Protein AF-A0A1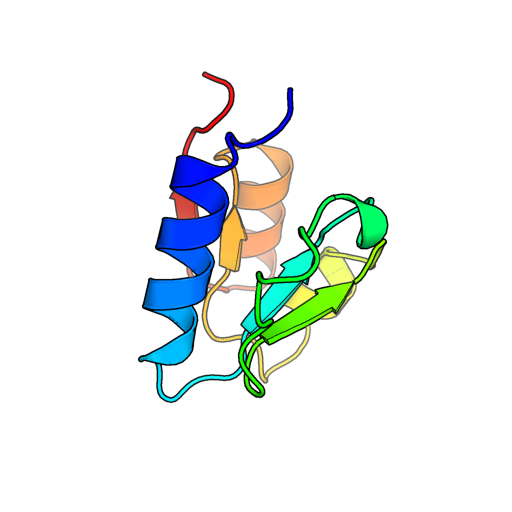64GIR1-F1 (afdb_monomer_lite)

InterPro domains:
  IPR002213 UDP-glucuronosyl/UDP-glucosyltransferase [PF00201] (9-88)
  IPR050271 UDP-glycosyltransferase [PTHR48043] (7-88)

Organism: NCBI:txid35525

Sequence (88 aa):
EEISDGIRRFLLSTFAKLTHRVVMKWENESKFGRDEIIPHKVKLLHWLLQQDLLGQPKIKLFINHGGLNSKQEAIYHGVPFIALPIFA

Foldseek 3Di:
DDDDPVVVLVVQVVQLPDPAAAEDADQDPVPQPPPRDRRPSYHYDVDDDLLVVLLDPRQAEAEELPDPVNVVSNVVSVHHYDHNNRPD

pLDDT: mean 87.94, std 10.96, range [53.56, 98.38]

Secondary structure (DSSP, 8-state):
-PPPHHHHHHHHHHHHH-SS-EEEE-S-GGGS-TT-PPPTTEEEES---HHHHHTSTT---EEE---HHHHHHHHHTT--EEE--S--

Structure (mmCIF, N/CA/C/O backbone):
data_AF-A0A164GIR1-F1
#
_entry.id   AF-A0A164GIR1-F1
#
loop_
_atom_site.group_PDB
_atom_site.id
_atom_site.type_symbol
_atom_site.label_atom_id
_atom_site.label_alt_id
_atom_site.label_comp_id
_atom_site.label_asym_id
_atom_site.label_entity_id
_atom_site.label_seq_id
_atom_site.pdbx_PDB_ins_code
_atom_site.Cartn_x
_atom_site.Cartn_y
_atom_site.Cartn_z
_atom_site.occupancy
_atom_site.B_iso_or_equiv
_atom_site.auth_seq_id
_atom_site.auth_comp_id
_atom_site.auth_asym_id
_atom_site.auth_atom_id
_atom_site.pdbx_PDB_model_num
ATOM 1 N N . GLU A 1 1 ? 9.461 8.486 -10.009 1.00 53.56 1 GLU A N 1
ATOM 2 C CA . GLU A 1 1 ? 10.143 7.294 -10.553 1.00 53.56 1 GLU A CA 1
ATOM 3 C C . GLU A 1 1 ? 9.152 6.150 -10.614 1.00 53.56 1 GLU A C 1
ATOM 5 O O . GLU A 1 1 ? 8.168 6.175 -9.884 1.00 53.56 1 GLU A O 1
ATOM 10 N N . GLU A 1 2 ? 9.339 5.200 -11.521 1.00 64.38 2 GLU A N 1
ATOM 11 C CA . GLU A 1 2 ? 8.433 4.060 -11.645 1.00 64.38 2 GLU A CA 1
ATOM 12 C C . GLU A 1 2 ? 9.023 2.828 -10.968 1.00 64.38 2 GLU A C 1
ATOM 14 O O . GLU A 1 2 ? 10.229 2.594 -11.003 1.00 64.38 2 GLU A O 1
ATOM 19 N N . ILE A 1 3 ? 8.152 2.033 -10.348 1.00 76.62 3 ILE A N 1
ATOM 20 C CA . ILE A 1 3 ? 8.515 0.734 -9.784 1.00 76.62 3 ILE A CA 1
ATOM 21 C C . ILE A 1 3 ? 9.009 -0.160 -10.928 1.00 76.62 3 ILE A C 1
ATOM 23 O O . ILE A 1 3 ? 8.315 -0.296 -11.936 1.00 76.62 3 ILE A O 1
ATOM 27 N N . SER A 1 4 ? 10.175 -0.791 -10.763 1.00 82.94 4 SER A N 1
ATOM 28 C CA . SER A 1 4 ? 10.721 -1.699 -11.777 1.00 82.94 4 SER A CA 1
ATOM 29 C C . SER A 1 4 ? 9.776 -2.871 -12.065 1.00 82.94 4 SER A C 1
ATOM 31 O O . SER A 1 4 ? 9.054 -3.346 -11.181 1.00 82.94 4 SER A O 1
ATOM 33 N N . ASP A 1 5 ? 9.818 -3.394 -13.293 1.00 83.31 5 ASP A N 1
ATOM 34 C CA . ASP A 1 5 ? 8.966 -4.518 -13.707 1.00 83.31 5 ASP A CA 1
ATOM 35 C C . ASP A 1 5 ? 9.144 -5.750 -12.802 1.00 83.31 5 ASP A C 1
ATOM 37 O O . ASP A 1 5 ? 8.180 -6.455 -12.501 1.00 83.31 5 ASP A O 1
ATOM 41 N N . GLY A 1 6 ? 10.361 -5.983 -12.293 1.00 84.88 6 GLY A N 1
ATOM 42 C CA . GLY A 1 6 ? 10.648 -7.064 -11.347 1.00 84.88 6 GLY A CA 1
ATOM 43 C C . GLY A 1 6 ? 9.888 -6.917 -10.025 1.00 84.88 6 GLY A C 1
ATOM 44 O O . GLY A 1 6 ? 9.236 -7.863 -9.578 1.00 84.88 6 GLY A O 1
ATOM 45 N N . ILE A 1 7 ? 9.905 -5.720 -9.426 1.00 85.94 7 ILE A N 1
ATOM 46 C CA . ILE A 1 7 ? 9.166 -5.442 -8.185 1.00 85.94 7 ILE A CA 1
ATOM 47 C C . ILE A 1 7 ? 7.659 -5.509 -8.444 1.00 85.94 7 ILE A C 1
ATOM 49 O O . ILE A 1 7 ? 6.925 -6.093 -7.645 1.00 85.94 7 ILE A O 1
ATOM 53 N N . ARG A 1 8 ? 7.184 -4.987 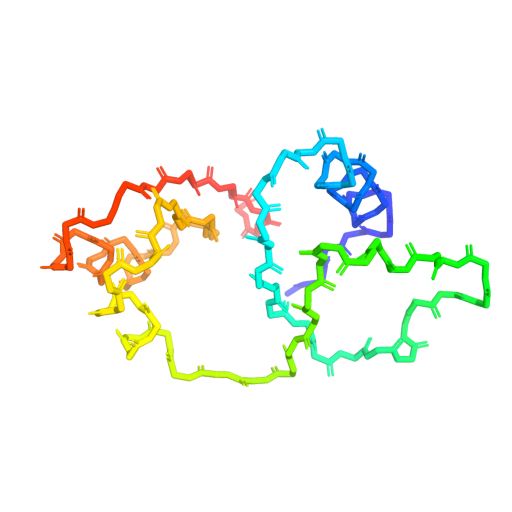-9.581 1.00 86.69 8 ARG A N 1
ATOM 54 C CA . ARG A 1 8 ? 5.770 -5.077 -9.971 1.00 86.69 8 ARG A CA 1
ATOM 55 C C . ARG A 1 8 ? 5.296 -6.529 -10.034 1.00 86.69 8 ARG A C 1
ATOM 57 O O . ARG A 1 8 ? 4.290 -6.869 -9.412 1.00 86.69 8 ARG A O 1
ATOM 64 N N . ARG A 1 9 ? 6.033 -7.402 -10.728 1.00 87.62 9 ARG A N 1
ATOM 65 C CA . ARG A 1 9 ? 5.716 -8.839 -10.832 1.00 87.62 9 ARG A CA 1
ATOM 66 C C . ARG A 1 9 ? 5.746 -9.530 -9.477 1.00 87.62 9 ARG A C 1
ATOM 68 O O . ARG A 1 9 ? 4.849 -10.315 -9.169 1.00 87.62 9 ARG A O 1
ATOM 75 N N . PHE A 1 10 ? 6.736 -9.209 -8.647 1.00 89.69 10 PHE A N 1
ATOM 76 C CA . PHE A 1 10 ? 6.816 -9.726 -7.286 1.00 89.69 10 PHE A CA 1
ATOM 77 C C . PHE A 1 10 ? 5.573 -9.353 -6.465 1.00 89.69 10 PHE A C 1
ATOM 79 O O . PHE A 1 10 ? 4.941 -10.239 -5.883 1.00 89.69 10 PHE A O 1
ATOM 86 N N . LEU A 1 11 ? 5.165 -8.079 -6.482 1.00 90.38 11 LEU A N 1
ATOM 87 C CA . LEU A 1 11 ? 3.969 -7.602 -5.783 1.00 90.38 11 LEU A CA 1
ATOM 88 C C . LEU A 1 11 ? 2.702 -8.299 -6.288 1.00 90.38 11 LEU A C 1
ATOM 90 O O . LEU A 1 11 ? 1.953 -8.843 -5.481 1.00 90.38 11 LEU A O 1
ATOM 94 N N . LEU A 1 12 ? 2.493 -8.371 -7.606 1.00 90.50 12 LEU A N 1
ATOM 95 C CA . LEU A 1 12 ? 1.332 -9.059 -8.180 1.00 90.50 12 LEU A CA 1
ATOM 96 C C . LEU A 1 12 ? 1.289 -10.545 -7.801 1.00 90.50 12 LEU A C 1
ATOM 98 O O . LEU A 1 12 ? 0.244 -11.040 -7.378 1.00 90.50 12 LEU A O 1
ATOM 102 N N . SER A 1 13 ? 2.420 -11.250 -7.892 1.00 91.31 13 SER A N 1
ATOM 103 C CA . SER A 1 13 ? 2.505 -12.670 -7.520 1.00 91.31 13 SER A CA 1
ATOM 104 C C . SER A 1 13 ? 2.249 -12.903 -6.028 1.00 91.31 13 SER A C 1
ATOM 106 O O . SER A 1 13 ? 1.672 -13.920 -5.640 1.00 91.31 13 SER A O 1
ATOM 108 N N . THR A 1 14 ? 2.634 -11.941 -5.187 1.00 92.81 14 THR A N 1
ATOM 109 C CA . THR A 1 14 ? 2.374 -11.964 -3.747 1.00 92.81 14 THR A CA 1
ATOM 110 C C . THR A 1 14 ? 0.894 -11.719 -3.474 1.00 92.81 14 THR A C 1
ATOM 112 O O . THR A 1 14 ? 0.261 -12.500 -2.766 1.00 92.81 14 THR A O 1
ATOM 115 N N . PHE A 1 15 ? 0.300 -10.694 -4.090 1.00 92.94 15 PHE A N 1
ATOM 116 C CA . PHE A 1 15 ? -1.116 -10.362 -3.929 1.00 92.94 15 PHE A CA 1
ATOM 117 C C . PHE A 1 15 ? -2.048 -11.461 -4.441 1.00 92.94 15 PHE A C 1
ATOM 119 O O . PHE A 1 15 ? -3.091 -11.699 -3.834 1.00 92.94 15 PHE A O 1
ATOM 126 N N . ALA A 1 16 ? -1.659 -12.194 -5.488 1.00 91.44 16 ALA A N 1
ATOM 127 C CA . ALA A 1 16 ? -2.406 -13.350 -5.984 1.00 91.44 16 ALA A CA 1
ATOM 128 C C . ALA A 1 16 ? -2.612 -14.438 -4.913 1.00 91.44 16 ALA A C 1
ATOM 130 O O . ALA A 1 16 ? -3.648 -15.104 -4.897 1.00 91.44 16 ALA A O 1
ATOM 131 N N . LYS A 1 17 ? -1.642 -14.601 -4.004 1.00 93.81 17 LYS A N 1
ATOM 132 C CA . LYS A 1 17 ? -1.670 -15.600 -2.923 1.00 93.81 17 LYS A CA 1
ATOM 133 C C . LYS A 1 17 ? -2.493 -15.148 -1.715 1.00 93.81 17 LYS A C 1
ATOM 135 O O . LYS A 1 17 ? -2.834 -15.970 -0.870 1.00 93.81 17 LYS A O 1
ATOM 140 N N . LEU A 1 18 ? -2.823 -13.859 -1.615 1.00 93.56 18 LEU A N 1
ATOM 141 C CA . LEU A 1 18 ? -3.601 -13.336 -0.499 1.00 93.56 18 LEU A CA 1
ATOM 142 C C . LEU A 1 18 ? -5.075 -13.744 -0.609 1.00 93.56 18 LEU A C 1
ATOM 144 O O . LEU A 1 18 ? -5.657 -13.898 -1.686 1.00 93.56 18 LEU A O 1
ATOM 148 N N . THR A 1 19 ? -5.722 -13.889 0.544 1.00 95.00 19 THR A N 1
ATOM 149 C CA . THR A 1 19 ? -7.176 -14.090 0.635 1.00 95.00 19 THR A CA 1
ATOM 150 C C . THR A 1 19 ? -7.956 -12.793 0.401 1.00 95.00 19 THR A C 1
ATOM 152 O O . THR A 1 19 ? -9.114 -12.841 -0.007 1.00 95.00 19 THR A O 1
ATOM 155 N N . HIS A 1 20 ? -7.309 -11.646 0.602 1.00 95.25 20 HIS A N 1
ATOM 156 C CA . HIS A 1 20 ? -7.899 -10.314 0.533 1.00 95.25 20 HIS A CA 1
ATOM 157 C C . HIS A 1 20 ? -7.991 -9.781 -0.902 1.00 95.25 20 HIS A C 1
ATOM 159 O O . HIS A 1 20 ? -7.243 -10.191 -1.789 1.00 95.25 20 HIS A O 1
ATOM 165 N N . ARG A 1 21 ? -8.903 -8.825 -1.112 1.00 96.25 21 ARG A N 1
ATOM 166 C CA . ARG A 1 21 ? -8.938 -8.004 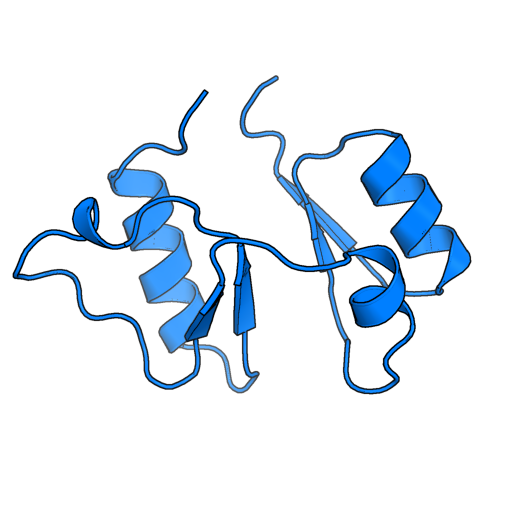-2.329 1.00 96.25 21 ARG A CA 1
ATOM 167 C C . ARG A 1 21 ? -7.955 -6.849 -2.191 1.00 96.25 21 ARG A C 1
ATOM 169 O O . ARG A 1 21 ? -7.898 -6.224 -1.135 1.00 96.25 21 ARG A O 1
ATOM 176 N N . VAL A 1 22 ? -7.230 -6.560 -3.262 1.00 95.88 22 VAL A N 1
ATOM 177 C CA . VAL A 1 22 ? -6.232 -5.494 -3.322 1.00 95.88 22 VAL A CA 1
ATOM 178 C C . VAL A 1 22 ? -6.693 -4.454 -4.330 1.00 95.88 22 VAL A C 1
ATOM 180 O O . VAL A 1 22 ? -7.018 -4.785 -5.467 1.00 95.88 22 VAL A O 1
ATOM 183 N N . VAL A 1 23 ? -6.722 -3.194 -3.911 1.00 94.75 23 VAL A N 1
ATOM 184 C CA . VAL A 1 23 ? -6.873 -2.051 -4.813 1.00 94.75 23 VAL A CA 1
ATOM 185 C C . VAL A 1 23 ? -5.497 -1.426 -4.961 1.00 94.75 23 VAL A C 1
ATOM 187 O O . VAL A 1 23 ? -4.876 -1.069 -3.963 1.00 94.75 23 VAL A O 1
ATOM 190 N N . MET A 1 24 ? -5.013 -1.323 -6.192 1.00 91.88 24 MET A N 1
ATOM 191 C CA . MET A 1 24 ? -3.678 -0.820 -6.487 1.00 91.88 24 MET A CA 1
ATOM 192 C C . MET A 1 24 ? -3.781 0.352 -7.457 1.00 91.88 24 MET A C 1
ATOM 194 O O . MET A 1 24 ? -4.337 0.213 -8.547 1.00 91.88 24 MET A O 1
ATOM 198 N N . LYS A 1 25 ? -3.242 1.511 -7.059 1.00 89.25 25 LYS A N 1
ATOM 199 C CA . LYS A 1 25 ? -3.101 2.652 -7.968 1.00 89.25 25 LYS A CA 1
ATOM 200 C C . LYS A 1 25 ? -2.043 2.309 -9.016 1.00 89.25 25 LYS A C 1
ATOM 202 O O . LYS A 1 25 ? -0.915 1.980 -8.650 1.00 89.25 25 LYS A O 1
ATOM 207 N N . TRP A 1 26 ? -2.391 2.402 -10.293 1.00 86.06 26 TRP A N 1
ATOM 208 C CA . TRP A 1 26 ? -1.466 2.178 -11.396 1.00 86.06 26 TRP A CA 1
ATOM 209 C C . TRP A 1 26 ? -1.836 3.035 -12.601 1.00 86.06 26 TRP A C 1
ATOM 211 O O . TRP A 1 26 ? -2.923 2.896 -13.149 1.00 86.06 26 TRP A O 1
ATOM 221 N N . GLU A 1 27 ? -0.935 3.921 -13.020 1.00 75.56 27 GLU A N 1
ATOM 222 C CA . GLU A 1 27 ? -1.275 4.969 -13.988 1.00 75.56 27 GLU A CA 1
ATOM 223 C C . GLU A 1 27 ? -1.399 4.461 -15.422 1.00 75.56 27 GLU A C 1
ATOM 225 O O . GLU A 1 27 ? -2.182 5.017 -16.189 1.00 75.56 27 GLU A O 1
ATOM 230 N N . ASN A 1 28 ? -0.660 3.413 -15.789 1.00 74.75 28 ASN A N 1
ATOM 231 C CA . ASN A 1 28 ? -0.612 2.954 -17.168 1.00 74.75 28 ASN A CA 1
ATOM 232 C C . ASN A 1 28 ? -0.743 1.431 -17.275 1.00 74.75 28 ASN A C 1
ATOM 234 O O . ASN A 1 28 ? 0.236 0.694 -17.137 1.00 74.75 28 ASN A O 1
ATOM 238 N N . GLU A 1 29 ? -1.960 0.968 -17.559 1.00 68.94 29 GLU A N 1
ATOM 239 C CA . GLU A 1 29 ? -2.248 -0.453 -17.772 1.00 68.94 29 GLU A CA 1
ATOM 240 C C . GLU A 1 29 ? -1.536 -1.021 -19.010 1.00 68.94 29 GLU A C 1
ATOM 242 O O . GLU A 1 29 ? -1.182 -2.195 -19.026 1.00 68.94 29 GLU A O 1
ATOM 247 N N . SER A 1 30 ? -1.214 -0.190 -20.010 1.00 67.12 30 SER A N 1
ATOM 248 C CA . SER A 1 30 ? -0.485 -0.640 -21.209 1.00 67.12 30 SER A CA 1
ATOM 249 C C . SER A 1 30 ? 0.974 -1.031 -20.937 1.00 67.12 30 SER A C 1
ATOM 251 O O . SER A 1 30 ? 1.629 -1.602 -21.806 1.00 67.12 30 SER A O 1
ATOM 253 N N . LYS A 1 31 ? 1.485 -0.758 -19.725 1.00 67.31 31 LYS A N 1
ATOM 254 C CA . LYS A 1 31 ? 2.811 -1.207 -19.271 1.00 67.31 31 LYS A CA 1
ATOM 255 C C . LYS A 1 31 ? 2.820 -2.641 -18.745 1.00 67.31 31 LYS A C 1
ATOM 257 O O . LYS A 1 31 ? 3.901 -3.207 -18.594 1.00 67.31 31 LYS A O 1
ATOM 262 N N . PHE A 1 32 ? 1.657 -3.240 -18.482 1.00 72.19 32 PHE A N 1
ATOM 263 C CA . PHE A 1 32 ? 1.591 -4.683 -18.281 1.00 72.19 32 PHE A CA 1
ATOM 264 C C . PHE A 1 32 ? 1.807 -5.345 -19.642 1.00 72.19 32 PHE A C 1
ATOM 266 O O . PHE A 1 32 ? 1.063 -5.107 -20.593 1.00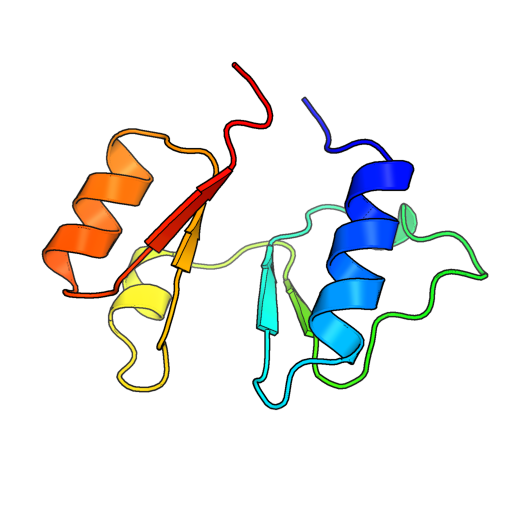 72.19 32 PHE A O 1
ATOM 273 N N . GLY A 1 33 ? 2.880 -6.131 -19.761 1.00 65.50 33 GLY A N 1
ATOM 274 C CA . GLY A 1 33 ? 3.152 -6.889 -20.980 1.00 65.50 33 GLY A CA 1
ATOM 275 C C . GLY A 1 33 ? 2.003 -7.848 -21.306 1.00 65.50 33 GLY A C 1
ATOM 276 O O . GLY A 1 33 ? 1.221 -8.206 -20.429 1.00 65.50 33 GLY A O 1
ATOM 277 N N . ARG A 1 34 ? 1.932 -8.315 -22.559 1.00 60.41 34 ARG A N 1
ATOM 278 C CA . ARG A 1 34 ? 0.893 -9.261 -23.023 1.00 60.41 34 ARG A CA 1
ATOM 279 C C . ARG A 1 34 ? 0.774 -10.533 -22.165 1.00 60.41 34 ARG A C 1
ATOM 281 O O . ARG A 1 34 ? -0.300 -11.119 -22.123 1.00 60.41 34 ARG A O 1
ATOM 288 N N . ASP A 1 35 ? 1.842 -10.904 -21.459 1.00 65.81 35 ASP A N 1
ATOM 289 C CA . ASP A 1 35 ? 1.912 -12.094 -20.602 1.00 65.81 35 ASP A CA 1
ATOM 290 C C . ASP A 1 35 ? 1.717 -11.793 -19.098 1.00 65.81 35 ASP A C 1
ATOM 292 O O . ASP A 1 35 ? 1.746 -12.706 -18.271 1.00 65.81 35 ASP A O 1
ATOM 296 N N . GLU A 1 36 ? 1.540 -10.526 -18.699 1.00 72.44 36 GLU A N 1
ATOM 297 C CA . GLU A 1 36 ? 1.316 -10.162 -17.296 1.00 72.44 36 GLU A CA 1
ATOM 298 C C . GLU A 1 36 ? -0.168 -10.270 -16.933 1.00 72.44 36 GLU A C 1
ATOM 300 O O . GLU A 1 36 ? -0.987 -9.409 -17.245 1.00 72.44 36 GLU A O 1
ATOM 305 N N . ILE A 1 37 ? -0.510 -11.350 -16.230 1.00 79.75 37 ILE A N 1
ATOM 306 C CA . ILE A 1 37 ? -1.866 -11.594 -15.738 1.00 79.75 37 ILE A CA 1
ATOM 307 C C . ILE A 1 37 ? -2.084 -10.804 -14.445 1.00 79.75 37 ILE A C 1
ATOM 309 O O . ILE A 1 37 ? -1.464 -11.085 -13.415 1.00 79.75 37 ILE A O 1
ATOM 313 N N . ILE A 1 38 ? -3.016 -9.851 -14.477 1.00 87.31 38 ILE A N 1
ATOM 314 C CA . ILE A 1 38 ? -3.513 -9.189 -13.268 1.00 87.31 38 ILE A CA 1
ATOM 315 C C . ILE A 1 38 ? -4.357 -10.214 -12.493 1.00 87.31 38 ILE A C 1
ATOM 317 O O . ILE A 1 38 ? -5.344 -10.725 -13.031 1.00 87.31 38 ILE A O 1
ATOM 321 N N . PRO A 1 39 ? -4.009 -10.550 -11.238 1.00 89.50 39 PRO A N 1
ATOM 322 C CA . PRO A 1 39 ? -4.783 -11.516 -10.469 1.00 89.50 39 PRO A CA 1
ATOM 323 C C . PRO A 1 39 ? -6.222 -11.029 -10.264 1.00 89.50 39 PRO A C 1
ATOM 325 O O . PRO A 1 39 ? -6.430 -9.866 -9.941 1.00 89.50 39 PRO A O 1
ATOM 328 N N . HIS A 1 40 ? -7.217 -11.922 -10.323 1.00 89.56 40 HIS A N 1
ATOM 329 C CA . HIS A 1 40 ? -8.645 -11.574 -10.166 1.00 89.56 40 HIS A CA 1
ATOM 330 C C . HIS A 1 40 ? -8.973 -10.777 -8.881 1.00 89.56 40 HIS A C 1
ATOM 332 O O . HIS A 1 40 ? -9.952 -10.037 -8.817 1.00 89.56 40 HIS A O 1
ATOM 338 N N . LYS A 1 41 ? -8.162 -10.926 -7.825 1.00 91.19 41 LYS A N 1
ATOM 339 C CA . LYS A 1 41 ? -8.334 -10.208 -6.550 1.00 91.19 41 LYS A CA 1
ATOM 340 C C . LYS A 1 41 ? -7.698 -8.816 -6.534 1.00 91.19 41 LYS A C 1
ATOM 342 O O . LYS A 1 41 ? -7.897 -8.090 -5.561 1.00 91.19 41 LYS A O 1
ATOM 347 N N . VAL A 1 42 ? -6.932 -8.463 -7.561 1.00 92.94 42 VAL A N 1
ATOM 348 C CA . VAL A 1 42 ? -6.260 -7.175 -7.709 1.00 92.94 42 VAL A CA 1
ATOM 349 C C . VAL A 1 42 ? -7.068 -6.327 -8.681 1.00 92.94 42 VAL A C 1
ATOM 351 O O . VAL A 1 42 ? -7.254 -6.691 -9.837 1.00 92.94 42 VAL A O 1
ATOM 354 N N . LYS A 1 43 ? -7.541 -5.177 -8.208 1.00 91.00 43 LYS A N 1
ATOM 355 C CA . LYS A 1 43 ? -8.158 -4.154 -9.046 1.00 91.00 43 LYS A CA 1
ATOM 356 C C . LYS A 1 43 ? -7.165 -3.018 -9.243 1.00 91.00 43 LYS A C 1
ATOM 358 O O . LYS A 1 43 ? -6.778 -2.370 -8.269 1.00 91.00 43 LYS A O 1
ATOM 363 N N . LEU A 1 44 ? -6.784 -2.783 -10.493 1.00 89.69 44 LEU A N 1
ATOM 364 C CA . LEU A 1 44 ? -6.000 -1.616 -10.868 1.00 89.69 44 LEU A CA 1
ATOM 365 C C . LEU A 1 44 ? -6.916 -0.404 -11.025 1.00 89.69 44 LEU A C 1
ATOM 367 O O . LEU A 1 44 ? -8.051 -0.526 -11.486 1.00 89.69 44 LEU A O 1
ATOM 371 N N . LEU A 1 45 ? -6.436 0.755 -10.590 1.00 88.12 45 LEU A N 1
ATOM 372 C CA . LEU A 1 45 ? -7.103 2.038 -10.779 1.00 88.12 45 LEU A CA 1
ATOM 373 C C . LEU A 1 45 ? -6.064 3.078 -11.186 1.00 88.12 45 LEU A C 1
ATOM 375 O O . LEU A 1 45 ? -5.068 3.250 -10.489 1.00 88.12 45 LEU A O 1
ATOM 379 N N . HIS A 1 46 ? -6.323 3.820 -12.259 1.00 85.50 46 HIS A N 1
ATOM 380 C CA . HIS A 1 46 ? -5.464 4.935 -12.668 1.00 85.50 46 HIS A CA 1
ATOM 381 C C . HIS A 1 46 ? -5.385 6.025 -11.588 1.00 85.50 46 HIS A C 1
ATOM 383 O O . HIS A 1 46 ? -4.304 6.493 -11.223 1.00 85.50 46 HIS A O 1
ATOM 389 N N . TRP A 1 47 ? -6.540 6.384 -11.029 1.00 85.69 47 TRP A N 1
ATOM 390 C CA . TRP A 1 47 ? -6.662 7.408 -10.004 1.00 85.69 47 TRP A CA 1
ATOM 391 C C . TRP A 1 47 ? -7.805 7.100 -9.040 1.00 85.69 47 TRP A C 1
ATOM 393 O O . TRP A 1 47 ? -8.794 6.464 -9.410 1.00 85.69 47 TRP A O 1
ATOM 403 N N . LEU A 1 48 ? -7.659 7.560 -7.799 1.00 85.69 48 LEU A N 1
ATOM 404 C CA . LEU A 1 48 ? -8.679 7.494 -6.762 1.00 85.69 48 LEU A CA 1
ATOM 405 C C . LEU A 1 48 ? -8.411 8.543 -5.678 1.00 85.69 48 LEU A C 1
ATOM 407 O O . LEU A 1 48 ? -7.266 8.930 -5.446 1.00 85.69 48 LEU A O 1
ATOM 411 N N . LEU A 1 49 ? -9.468 8.952 -4.977 1.00 92.69 49 LEU A N 1
ATOM 412 C CA . LEU A 1 49 ? -9.363 9.782 -3.780 1.00 92.69 49 LEU A CA 1
ATOM 413 C C . LEU A 1 49 ? -8.905 8.903 -2.605 1.00 92.69 49 LEU A C 1
ATOM 415 O O . LEU A 1 49 ? -9.667 8.089 -2.085 1.00 92.69 49 LEU A O 1
ATOM 419 N N . GLN A 1 50 ? -7.629 9.027 -2.222 1.00 94.44 50 GLN A N 1
ATOM 420 C CA . GLN A 1 50 ? -7.002 8.200 -1.181 1.00 94.44 50 GLN A CA 1
ATOM 421 C C . GLN A 1 50 ? -7.706 8.344 0.173 1.00 94.44 50 GLN A C 1
ATOM 423 O O . GLN A 1 50 ? -7.999 7.337 0.813 1.00 94.44 50 GLN A O 1
ATOM 428 N N . GLN A 1 51 ? -8.024 9.579 0.568 1.00 95.75 51 GLN A N 1
ATOM 429 C CA . GLN A 1 51 ? -8.765 9.890 1.793 1.00 95.75 51 GLN A CA 1
ATOM 430 C C . GLN A 1 51 ? -10.110 9.160 1.868 1.00 95.75 51 GLN A C 1
ATOM 432 O O . GLN A 1 51 ? -10.388 8.495 2.864 1.00 95.75 51 GLN A O 1
ATOM 437 N N . ASP A 1 52 ? -10.902 9.210 0.796 1.00 94.88 52 ASP A N 1
ATOM 438 C CA . ASP A 1 52 ? -12.209 8.549 0.754 1.00 94.88 52 ASP A CA 1
ATOM 439 C C . ASP A 1 52 ? -12.077 7.032 0.856 1.00 94.88 52 ASP A C 1
ATOM 441 O O . ASP A 1 52 ? -12.896 6.380 1.503 1.00 94.88 52 ASP A O 1
ATOM 445 N N . LEU A 1 53 ? -11.040 6.455 0.235 1.00 94.81 53 LEU A N 1
ATOM 446 C CA . LEU A 1 53 ? -10.780 5.026 0.347 1.00 94.81 53 LEU A CA 1
ATOM 447 C C . LEU A 1 53 ? -10.401 4.660 1.785 1.00 94.81 53 LEU A C 1
ATOM 449 O O . LEU A 1 53 ? -10.946 3.699 2.319 1.00 94.81 53 LEU A O 1
ATOM 453 N N . LEU A 1 54 ? -9.508 5.422 2.418 1.00 97.19 54 LEU A N 1
ATOM 454 C CA . LEU A 1 54 ? -9.089 5.184 3.801 1.00 97.19 54 LEU A CA 1
ATOM 455 C C . LEU A 1 54 ? -10.248 5.322 4.798 1.00 97.19 54 LEU A C 1
ATOM 457 O O . LEU A 1 54 ? -10.278 4.577 5.772 1.00 97.19 54 LEU A O 1
ATOM 461 N N . GLY A 1 55 ? -11.238 6.172 4.513 1.00 96.69 55 GLY A N 1
ATOM 462 C CA . GLY A 1 55 ? -12.466 6.283 5.305 1.00 96.69 55 GLY A CA 1
ATOM 463 C C . GLY A 1 55 ? -13.441 5.104 5.160 1.00 96.69 55 GLY A C 1
ATOM 464 O O . GLY A 1 55 ? -14.432 5.026 5.887 1.00 96.69 55 GLY A O 1
ATOM 465 N N . GLN A 1 56 ? -13.207 4.164 4.235 1.00 96.31 56 GLN A N 1
ATOM 466 C CA . GLN A 1 56 ? -14.085 3.006 4.051 1.00 96.31 56 GLN A CA 1
ATOM 467 C C . GLN A 1 56 ? -13.818 1.921 5.110 1.00 96.31 56 GLN A C 1
ATOM 469 O O . GLN A 1 56 ? -12.699 1.413 5.207 1.00 96.31 56 GLN A O 1
ATOM 474 N N . PRO A 1 57 ? -14.855 1.377 5.779 1.00 96.19 57 PRO A N 1
ATOM 475 C CA . PRO A 1 57 ? -14.692 0.362 6.836 1.00 96.19 57 PRO A CA 1
ATOM 476 C C . PRO A 1 57 ? -14.136 -0.988 6.337 1.00 96.19 57 PRO A C 1
ATOM 478 O O . PRO A 1 57 ? -13.753 -1.873 7.116 1.00 96.19 57 PRO A O 1
ATOM 481 N N . LYS A 1 58 ? -14.121 -1.181 5.012 1.00 96.50 58 LYS A N 1
ATOM 482 C CA . LYS A 1 58 ? -13.592 -2.378 4.349 1.00 96.50 58 LYS A CA 1
ATOM 483 C C . LYS A 1 58 ? -12.076 -2.330 4.161 1.00 96.50 58 LYS A C 1
ATOM 485 O O . LYS A 1 58 ? -11.500 -3.388 3.911 1.00 96.50 58 LYS A O 1
ATOM 490 N N . ILE A 1 59 ? -11.433 -1.167 4.284 1.00 97.06 59 ILE A N 1
ATOM 491 C CA . ILE A 1 59 ? -9.974 -1.083 4.216 1.00 97.06 59 ILE A CA 1
ATOM 492 C C . ILE A 1 59 ? -9.384 -1.624 5.510 1.00 97.06 59 ILE A C 1
ATOM 494 O O . ILE A 1 59 ? -9.743 -1.207 6.607 1.00 97.06 59 ILE A O 1
ATOM 498 N N . LYS A 1 60 ? -8.507 -2.619 5.362 1.00 96.94 60 LYS A N 1
ATOM 499 C CA . LYS A 1 60 ? -7.849 -3.305 6.482 1.00 96.94 60 LYS A CA 1
ATOM 500 C C . LYS A 1 60 ? -6.361 -3.007 6.578 1.00 96.94 60 LYS A C 1
ATOM 502 O O . LYS A 1 60 ? -5.783 -3.221 7.633 1.00 96.94 60 LYS A O 1
ATOM 507 N N . LEU A 1 61 ? -5.752 -2.558 5.485 1.00 97.31 61 LEU A N 1
ATOM 508 C CA . LEU A 1 61 ? -4.329 -2.271 5.397 1.00 97.31 61 LEU A CA 1
ATOM 509 C C . LEU A 1 61 ? -4.087 -1.289 4.254 1.00 97.31 61 LEU A C 1
ATOM 511 O O . LEU A 1 61 ? -4.663 -1.450 3.175 1.00 97.31 61 LEU A O 1
ATOM 515 N N . PHE A 1 62 ? -3.202 -0.323 4.473 1.00 97.12 62 PHE A N 1
ATOM 516 C CA . PHE A 1 62 ? -2.730 0.589 3.438 1.00 97.12 62 PHE A CA 1
ATOM 517 C C . PHE A 1 62 ? -1.232 0.392 3.181 1.00 97.12 62 PHE A C 1
ATOM 519 O O . PHE A 1 62 ? -0.418 0.495 4.089 1.00 97.12 62 PHE A O 1
ATOM 526 N N . ILE A 1 63 ? -0.843 0.100 1.943 1.00 95.12 63 ILE A N 1
ATOM 527 C CA . ILE A 1 63 ? 0.572 0.009 1.558 1.00 95.12 63 ILE A CA 1
ATOM 528 C C . ILE A 1 63 ? 0.942 1.313 0.850 1.00 95.12 63 ILE A C 1
ATOM 530 O O . ILE A 1 63 ? 0.298 1.672 -0.134 1.00 95.12 63 ILE A O 1
ATOM 534 N N . ASN A 1 64 ? 1.949 2.032 1.349 1.00 92.69 64 ASN A N 1
ATOM 535 C CA . ASN A 1 64 ? 2.345 3.341 0.821 1.00 92.69 64 ASN A CA 1
ATOM 536 C C . ASN A 1 64 ? 3.866 3.493 0.711 1.00 92.69 64 ASN A C 1
ATOM 538 O O . ASN A 1 64 ? 4.616 2.664 1.211 1.00 92.69 64 ASN A O 1
ATOM 542 N N . HIS A 1 65 ? 4.326 4.566 0.065 1.00 90.69 65 HIS A N 1
ATOM 543 C CA . HIS A 1 65 ? 5.752 4.802 -0.186 1.00 90.69 65 HIS A CA 1
ATOM 544 C C . HIS A 1 65 ? 6.518 5.436 0.996 1.00 90.69 65 HIS A C 1
ATOM 546 O O . HIS A 1 65 ? 7.671 5.827 0.855 1.00 90.69 65 HIS A O 1
ATOM 552 N N . GLY A 1 66 ? 5.878 5.603 2.157 1.00 91.19 66 GLY A N 1
ATOM 553 C CA . GLY A 1 66 ? 6.458 6.244 3.341 1.00 91.19 66 GLY A CA 1
ATOM 554 C C . GLY A 1 66 ? 6.331 7.771 3.399 1.00 91.19 66 GLY A C 1
ATOM 555 O O . GLY A 1 66 ? 6.783 8.371 4.382 1.00 91.19 66 GLY A O 1
ATOM 556 N N . GLY A 1 67 ? 5.693 8.401 2.405 1.00 91.62 67 GLY A N 1
ATOM 557 C CA . GLY A 1 67 ? 5.454 9.845 2.367 1.00 91.62 67 GLY A CA 1
ATOM 558 C C . GLY A 1 67 ? 4.673 10.362 3.577 1.00 91.62 67 GLY A C 1
ATOM 559 O O . GLY A 1 67 ? 3.793 9.681 4.108 1.00 91.62 67 GLY A O 1
ATOM 560 N N . LEU A 1 68 ? 4.997 11.578 4.028 1.00 94.25 68 LEU A N 1
ATOM 561 C CA . LEU A 1 68 ? 4.414 12.172 5.237 1.00 94.25 68 LEU A CA 1
ATOM 562 C C . LEU A 1 68 ? 2.884 12.245 5.169 1.00 94.25 68 LEU A C 1
ATOM 564 O O . LEU A 1 68 ? 2.224 11.774 6.093 1.00 94.25 68 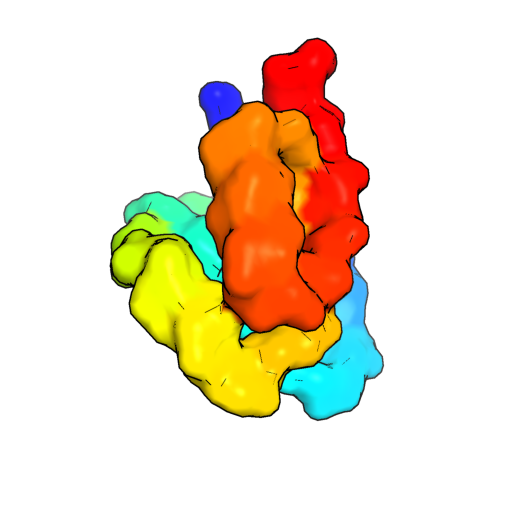LEU A O 1
ATOM 568 N N . ASN A 1 69 ? 2.337 12.747 4.059 1.00 94.62 69 ASN A N 1
ATOM 569 C CA . ASN A 1 69 ? 0.891 12.883 3.877 1.00 94.62 69 ASN A CA 1
ATOM 570 C C . ASN A 1 69 ? 0.205 11.515 3.926 1.00 94.62 69 ASN A C 1
ATOM 572 O O . ASN A 1 69 ? -0.676 11.308 4.747 1.00 94.62 69 ASN A O 1
ATOM 576 N N . SER A 1 70 ? 0.692 10.529 3.164 1.00 94.44 70 SER A N 1
ATOM 577 C CA . SER A 1 70 ? 0.142 9.167 3.193 1.00 94.44 70 SER A CA 1
ATOM 578 C C . SER A 1 70 ? 0.111 8.564 4.602 1.00 94.44 70 SER A C 1
ATOM 580 O O . SER A 1 70 ? -0.845 7.876 4.951 1.00 94.44 70 SER A O 1
ATOM 582 N N . LYS A 1 71 ? 1.131 8.824 5.430 1.00 95.38 71 LYS A N 1
ATOM 583 C CA . LYS A 1 71 ? 1.155 8.363 6.826 1.00 95.38 71 LYS A CA 1
ATOM 584 C C . LYS A 1 71 ? 0.142 9.106 7.692 1.00 95.38 71 LYS A C 1
ATOM 586 O O . LYS A 1 71 ? -0.593 8.458 8.428 1.00 95.38 71 LYS A O 1
ATOM 591 N N . GLN A 1 72 ? 0.088 10.436 7.605 1.00 97.75 72 GLN A N 1
ATOM 592 C CA . GLN A 1 72 ? -0.871 11.247 8.366 1.00 97.75 72 GLN A CA 1
ATOM 593 C C . GLN A 1 72 ? -2.312 10.850 8.054 1.00 97.75 72 GLN A C 1
ATOM 595 O O . GLN A 1 72 ? -3.115 10.661 8.960 1.00 97.75 72 GLN A O 1
ATOM 600 N N . GLU A 1 73 ? -2.612 10.648 6.777 1.00 97.62 73 GLU A N 1
ATOM 601 C CA . GLU A 1 73 ? -3.912 10.201 6.303 1.00 97.62 73 GLU A CA 1
ATOM 602 C C . GLU A 1 73 ? -4.301 8.822 6.855 1.00 97.62 73 GLU A C 1
ATOM 604 O O . GLU A 1 73 ? -5.423 8.635 7.322 1.00 97.62 73 GLU A O 1
ATOM 609 N N . ALA A 1 74 ? -3.373 7.861 6.846 1.00 97.62 74 ALA A N 1
ATOM 610 C CA . ALA A 1 74 ? -3.600 6.529 7.405 1.00 97.62 74 ALA A CA 1
ATOM 611 C C . ALA A 1 74 ? -3.862 6.577 8.917 1.00 97.62 74 ALA A C 1
ATOM 613 O O . ALA A 1 74 ? -4.783 5.928 9.409 1.00 97.62 74 ALA A O 1
ATOM 614 N N . ILE A 1 75 ? -3.071 7.381 9.638 1.00 97.75 75 ILE A N 1
ATOM 615 C CA . ILE A 1 75 ? -3.212 7.598 11.082 1.00 97.75 75 ILE A CA 1
ATOM 616 C C . ILE A 1 75 ? -4.567 8.235 11.394 1.00 97.75 75 ILE A C 1
ATOM 618 O O . ILE A 1 75 ? -5.261 7.760 12.288 1.00 97.75 75 ILE A O 1
ATOM 622 N N . TYR A 1 76 ? -4.962 9.264 10.640 1.00 98.00 76 TYR A N 1
ATOM 623 C CA . TYR A 1 76 ? -6.237 9.957 10.820 1.00 98.00 76 TYR A CA 1
ATOM 624 C C . TYR A 1 76 ? -7.435 9.005 10.707 1.00 98.00 76 TYR A C 1
ATOM 626 O O . TYR A 1 76 ? -8.337 9.049 11.539 1.00 98.00 76 TYR A O 1
ATOM 634 N N . HIS A 1 77 ? -7.415 8.098 9.726 1.00 98.00 77 HIS A N 1
ATOM 635 C CA . HIS A 1 77 ? -8.479 7.106 9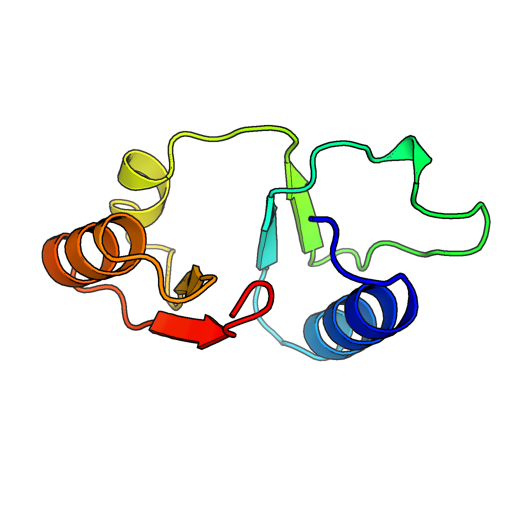.518 1.00 98.00 77 HIS A CA 1
ATOM 636 C C . HIS A 1 77 ? -8.330 5.836 10.372 1.00 98.00 77 HIS A C 1
ATOM 638 O O . HIS A 1 77 ? -9.144 4.922 10.259 1.00 98.00 77 HIS A O 1
ATOM 644 N N . GLY A 1 78 ? -7.298 5.738 11.217 1.00 97.56 78 GLY A N 1
ATOM 645 C CA . GLY A 1 78 ? -7.048 4.550 12.040 1.00 97.56 78 GLY A CA 1
ATOM 646 C C . GLY A 1 78 ? -6.732 3.289 11.226 1.00 97.56 78 GLY A C 1
ATOM 647 O O . GLY A 1 78 ? -6.967 2.173 11.690 1.00 97.56 78 GLY A O 1
ATOM 648 N N . VAL A 1 79 ? -6.213 3.451 10.007 1.00 98.38 79 VAL A N 1
ATOM 649 C CA . VAL A 1 79 ? -5.875 2.343 9.110 1.00 98.38 79 VAL A CA 1
ATOM 650 C C . VAL A 1 79 ? -4.402 1.969 9.304 1.00 98.38 79 VAL A C 1
ATOM 652 O O . VAL A 1 79 ? -3.524 2.809 9.086 1.00 98.38 79 VAL A O 1
ATOM 655 N N . PRO A 1 80 ? -4.081 0.712 9.667 1.00 98.06 80 PRO A N 1
ATOM 656 C CA . PRO A 1 80 ? -2.692 0.277 9.760 1.00 98.06 80 PRO A CA 1
ATOM 657 C C . PRO A 1 80 ? -2.034 0.310 8.377 1.00 98.06 80 PRO A C 1
ATOM 659 O O . PRO A 1 80 ? -2.682 0.042 7.358 1.00 98.06 80 PRO A O 1
ATOM 662 N N . PHE A 1 81 ? -0.735 0.615 8.327 1.00 97.44 81 PHE A N 1
ATOM 663 C CA . PHE A 1 81 ? -0.019 0.734 7.060 1.00 97.44 81 PHE A CA 1
ATOM 664 C C . PHE A 1 81 ? 1.349 0.051 7.046 1.00 97.44 81 PHE A C 1
ATOM 666 O O . PHE A 1 81 ? 2.012 -0.081 8.071 1.00 97.44 81 PHE A O 1
ATOM 673 N N . ILE A 1 82 ? 1.775 -0.354 5.846 1.00 95.94 82 ILE A N 1
ATOM 674 C CA . ILE A 1 82 ? 3.143 -0.791 5.540 1.00 95.94 82 ILE A CA 1
ATOM 675 C C . ILE A 1 82 ? 3.778 0.278 4.655 1.00 95.94 82 ILE A C 1
ATOM 677 O O . ILE A 1 82 ? 3.251 0.597 3.587 1.00 95.94 82 ILE A O 1
ATOM 681 N N . ALA A 1 83 ? 4.913 0.818 5.091 1.00 93.50 83 ALA A N 1
ATOM 682 C CA . ALA A 1 83 ? 5.716 1.723 4.282 1.00 93.50 83 ALA A CA 1
ATOM 683 C C . ALA A 1 83 ? 6.738 0.922 3.461 1.00 93.50 83 ALA A C 1
ATOM 685 O O . ALA A 1 83 ? 7.568 0.209 4.019 1.00 93.50 83 ALA A O 1
ATOM 686 N N . LEU A 1 84 ? 6.679 1.058 2.140 1.00 90.06 84 LEU A N 1
ATOM 687 C CA . LEU A 1 84 ? 7.652 0.542 1.184 1.00 90.06 84 LEU A CA 1
ATOM 688 C C . LEU A 1 84 ? 8.367 1.741 0.552 1.00 90.06 84 LEU A C 1
ATOM 690 O O . LEU A 1 84 ? 7.829 2.320 -0.385 1.00 90.06 84 LEU A O 1
ATOM 694 N N . PRO A 1 85 ? 9.532 2.174 1.052 1.00 84.50 85 PRO A N 1
ATOM 695 C CA . PRO A 1 85 ? 10.247 3.308 0.475 1.00 84.50 85 PRO A CA 1
ATOM 696 C C . PRO A 1 85 ? 10.857 2.898 -0.873 1.00 84.50 85 PRO A C 1
ATOM 698 O O . PRO A 1 85 ? 11.947 2.342 -0.923 1.00 84.50 85 PRO A O 1
ATOM 701 N N . ILE A 1 86 ? 10.122 3.113 -1.968 1.00 71.00 86 ILE A N 1
ATOM 702 C CA . ILE A 1 86 ? 10.543 2.719 -3.331 1.00 71.00 86 ILE A CA 1
ATOM 703 C C . ILE A 1 86 ? 11.240 3.871 -4.081 1.00 71.00 86 ILE A C 1
ATOM 705 O O . ILE A 1 86 ? 11.707 3.674 -5.195 1.00 71.00 86 ILE A O 1
ATOM 709 N N . PHE A 1 87 ? 11.304 5.063 -3.477 1.00 64.81 87 PHE A N 1
ATOM 710 C CA . PHE A 1 87 ? 11.848 6.300 -4.066 1.00 64.81 87 PHE A CA 1
ATOM 711 C C . PHE A 1 87 ? 12.789 7.044 -3.102 1.00 64.81 87 PHE A C 1
ATOM 713 O O . PHE A 1 87 ? 12.870 8.269 -3.148 1.00 64.81 87 PHE A O 1
ATOM 720 N N . ALA A 1 88 ? 13.382 6.320 -2.149 1.00 54.38 88 ALA A N 1
ATOM 721 C CA . ALA A 1 88 ? 14.292 6.877 -1.148 1.00 54.38 88 ALA A CA 1
ATOM 722 C C . ALA A 1 88 ? 15.749 6.730 -1.587 1.00 54.38 88 ALA A C 1
ATOM 724 O O . ALA A 1 88 ? 16.070 5.662 -2.158 1.00 54.38 88 ALA A O 1
#

Radius of gyration: 13.34 Å; chains: 1; bounding box: 29×28×35 Å